Protein AF-A0A2T0Q2G3-F1 (afdb_monomer)

Mean predicted aligned error: 4.14 Å

Organism: NCBI:txid1144618

Radius of gyration: 13.94 Å; Cα contacts (8 Å, |Δi|>4): 185; chains: 1; bounding box: 24×49×31 Å

pLDDT: mean 91.6, std 10.69, range [41.69, 98.25]

Structure (mmCIF, N/CA/C/O backbone):
data_AF-A0A2T0Q2G3-F1
#
_entry.id   AF-A0A2T0Q2G3-F1
#
loop_
_atom_site.group_PDB
_atom_site.id
_atom_site.type_symbol
_atom_site.label_atom_id
_atom_site.label_alt_id
_atom_site.label_comp_id
_atom_site.label_asym_id
_atom_site.label_entity_id
_atom_site.label_seq_id
_atom_site.pdbx_PDB_ins_code
_atom_site.Cartn_x
_atom_site.Cartn_y
_atom_site.Cartn_z
_atom_site.occupancy
_atom_site.B_iso_or_equiv
_atom_site.auth_seq_id
_atom_site.auth_comp_id
_atom_site.auth_asym_id
_atom_site.auth_atom_id
_atom_site.pdbx_PDB_model_num
ATOM 1 N N . MET A 1 1 ? -7.694 -0.678 -6.037 1.00 78.94 1 MET A N 1
ATOM 2 C CA . MET A 1 1 ? -6.410 -0.050 -6.455 1.00 78.94 1 MET A CA 1
ATOM 3 C C . MET A 1 1 ? -6.691 1.153 -7.350 1.00 78.94 1 MET A C 1
ATOM 5 O O . MET A 1 1 ? -7.475 1.009 -8.280 1.00 78.94 1 MET A O 1
ATOM 9 N N . HIS A 1 2 ? -6.082 2.312 -7.071 1.00 88.56 2 HIS A N 1
ATOM 10 C CA . HIS A 1 2 ? -6.326 3.569 -7.797 1.00 88.56 2 HIS A CA 1
ATOM 11 C C . HIS A 1 2 ? -5.778 3.535 -9.243 1.00 88.56 2 HIS A C 1
ATOM 13 O O . HIS A 1 2 ? -4.762 2.897 -9.516 1.00 88.56 2 HIS A O 1
ATOM 19 N N . SER A 1 3 ? -6.413 4.235 -10.189 1.00 91.62 3 SER A N 1
ATOM 20 C CA . SER A 1 3 ? -6.002 4.227 -11.609 1.00 91.62 3 SER A CA 1
ATOM 21 C C . SER A 1 3 ? -4.591 4.789 -11.825 1.00 91.62 3 SER A C 1
ATOM 23 O O . SER A 1 3 ? -3.800 4.214 -12.572 1.00 91.62 3 SER A O 1
ATOM 25 N N . LEU A 1 4 ? -4.239 5.866 -11.114 1.00 93.94 4 LEU A N 1
ATOM 26 C CA . LEU A 1 4 ? -2.897 6.459 -11.162 1.00 93.94 4 LEU A CA 1
ATOM 27 C C . LEU A 1 4 ? -1.793 5.505 -10.682 1.00 93.94 4 LEU A C 1
A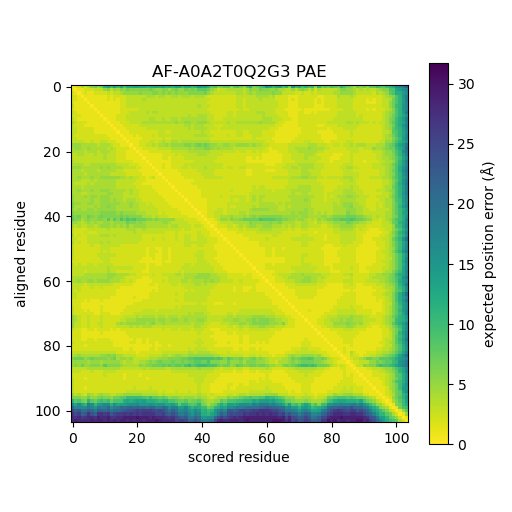TOM 29 O O . LEU A 1 4 ? -0.730 5.481 -11.294 1.00 93.94 4 LEU A O 1
ATOM 33 N N . SER A 1 5 ? -2.037 4.668 -9.667 1.00 94.69 5 SER A N 1
ATOM 34 C CA . SER A 1 5 ? -1.025 3.697 -9.226 1.00 94.69 5 SER A CA 1
ATOM 35 C C . SER A 1 5 ? -0.841 2.562 -10.236 1.00 94.69 5 SER A C 1
ATOM 37 O O . SER A 1 5 ? 0.281 2.125 -10.48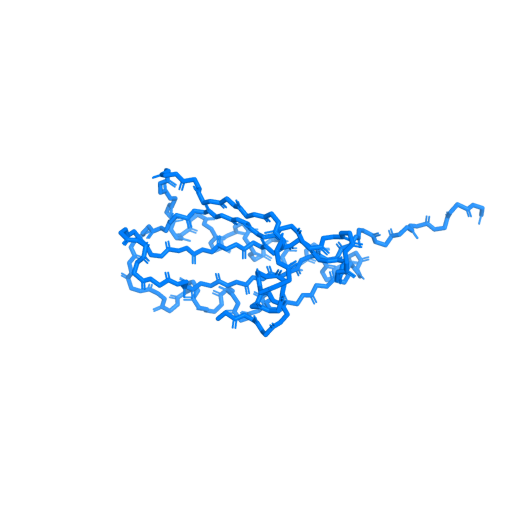2 1.00 94.69 5 SER A O 1
ATOM 39 N N . ARG A 1 6 ? -1.918 2.142 -10.916 1.00 94.88 6 ARG A N 1
ATOM 40 C CA . ARG A 1 6 ? -1.828 1.208 -12.050 1.00 94.88 6 ARG A CA 1
ATOM 41 C C . ARG A 1 6 ? -1.045 1.806 -13.222 1.00 94.88 6 ARG A C 1
ATOM 43 O O . ARG A 1 6 ? -0.218 1.116 -13.818 1.00 94.88 6 ARG A O 1
ATOM 50 N N . SER A 1 7 ? -1.297 3.076 -13.545 1.00 96.19 7 SER A N 1
ATOM 51 C CA . SER A 1 7 ? -0.559 3.797 -14.590 1.00 96.19 7 SER A CA 1
ATOM 52 C C . SER A 1 7 ? 0.927 3.903 -14.247 1.00 96.19 7 SER A C 1
ATOM 54 O O . SER A 1 7 ? 1.759 3.623 -15.103 1.00 96.19 7 SER A O 1
ATOM 56 N N . ALA A 1 8 ? 1.259 4.228 -12.995 1.00 96.56 8 ALA A N 1
ATOM 57 C CA . ALA A 1 8 ? 2.632 4.287 -12.504 1.00 96.56 8 ALA A CA 1
ATOM 58 C C . ALA A 1 8 ? 3.375 2.957 -12.681 1.00 96.56 8 ALA A C 1
ATOM 60 O O . ALA A 1 8 ? 4.452 2.929 -13.272 1.00 96.56 8 ALA A O 1
ATOM 61 N N . LEU A 1 9 ? 2.775 1.845 -12.240 1.00 95.31 9 LEU A N 1
ATOM 62 C CA . LEU A 1 9 ? 3.349 0.509 -12.437 1.00 95.31 9 LEU A CA 1
ATOM 63 C C . LEU A 1 9 ? 3.570 0.193 -13.919 1.00 95.31 9 LEU A C 1
ATOM 65 O O . LEU A 1 9 ? 4.639 -0.275 -14.297 1.00 95.31 9 LEU A O 1
ATOM 69 N N . SER A 1 10 ? 2.584 0.500 -14.765 1.00 97.00 10 SER A N 1
ATOM 70 C CA . SER A 1 10 ? 2.673 0.262 -16.215 1.00 97.00 10 SER A CA 1
ATOM 71 C C . SER A 1 10 ? 3.765 1.108 -16.881 1.00 97.00 10 SER A C 1
ATOM 73 O O . SER A 1 10 ? 4.326 0.706 -17.893 1.00 97.00 10 SER A O 1
ATOM 75 N N . ALA A 1 11 ? 4.081 2.270 -16.305 1.00 96.44 11 ALA A N 1
ATOM 76 C CA . ALA A 1 11 ? 5.153 3.156 -16.746 1.00 96.44 11 ALA A CA 1
ATOM 77 C C . ALA A 1 11 ? 6.533 2.798 -16.156 1.00 96.44 11 ALA A C 1
ATOM 79 O O . ALA A 1 11 ? 7.490 3.539 -16.371 1.00 96.44 11 ALA A O 1
ATOM 80 N N . GLY A 1 12 ? 6.649 1.691 -15.412 1.00 97.25 12 GLY A N 1
ATOM 81 C CA . GLY A 1 12 ? 7.916 1.221 -14.847 1.00 97.25 12 GLY A CA 1
ATOM 82 C C . GLY A 1 12 ? 8.320 1.892 -13.533 1.00 97.25 12 GLY A C 1
ATOM 83 O O . GLY A 1 12 ? 9.504 1.909 -13.201 1.00 97.25 12 GLY A O 1
ATOM 84 N N . ALA A 1 13 ? 7.369 2.458 -12.781 1.00 97.75 13 ALA A N 1
ATOM 85 C CA . ALA A 1 13 ? 7.655 3.005 -11.457 1.00 97.75 13 ALA A CA 1
ATOM 86 C C . ALA A 1 13 ? 8.234 1.934 -10.514 1.00 97.75 13 ALA A C 1
ATOM 88 O O . ALA A 1 13 ? 7.782 0.786 -10.496 1.00 97.75 13 ALA A O 1
ATOM 89 N N . THR A 1 14 ? 9.211 2.329 -9.694 1.00 97.81 14 THR A N 1
ATOM 90 C CA . THR A 1 14 ? 9.801 1.456 -8.673 1.00 97.81 14 THR A CA 1
ATOM 91 C C . THR A 1 14 ? 8.734 1.041 -7.668 1.00 97.81 14 THR A C 1
ATOM 93 O O . THR A 1 14 ? 7.969 1.878 -7.192 1.00 97.81 14 THR A O 1
ATOM 96 N N . TYR A 1 15 ? 8.709 -0.234 -7.295 1.00 97.44 15 TYR A N 1
ATOM 97 C CA . TYR A 1 15 ? 7.803 -0.744 -6.275 1.00 97.44 15 TYR A CA 1
ATOM 98 C C . TYR A 1 15 ? 8.508 -1.761 -5.381 1.00 97.44 15 TYR A C 1
ATOM 100 O O . TYR A 1 15 ? 9.495 -2.381 -5.776 1.00 97.44 15 TYR A O 1
ATOM 108 N N . GLN A 1 16 ? 7.984 -1.934 -4.172 1.00 97.69 16 GLN A N 1
ATOM 109 C CA . GLN A 1 16 ? 8.424 -2.967 -3.241 1.00 97.69 16 GLN A CA 1
ATOM 110 C C . GLN A 1 16 ? 7.263 -3.348 -2.332 1.00 97.69 16 GLN A C 1
ATOM 112 O O . GLN A 1 16 ? 6.499 -2.485 -1.910 1.00 97.69 16 GLN A O 1
ATOM 117 N N . VAL A 1 17 ? 7.150 -4.631 -2.004 1.00 96.94 17 VAL A N 1
ATOM 118 C CA . VAL A 1 17 ? 6.283 -5.127 -0.933 1.00 96.94 17 VAL A CA 1
ATOM 119 C C . VAL A 1 17 ? 7.181 -5.851 0.056 1.00 96.94 17 VAL A C 1
ATOM 121 O O . VAL A 1 17 ? 7.984 -6.697 -0.341 1.00 96.94 17 VAL A O 1
ATOM 124 N N . TRP A 1 18 ? 7.095 -5.478 1.326 1.00 96.31 18 TRP A N 1
ATOM 125 C CA . TRP A 1 18 ? 7.858 -6.134 2.380 1.00 96.31 18 TRP A CA 1
ATOM 126 C C . TRP A 1 18 ? 7.164 -7.442 2.783 1.00 96.31 18 TRP A C 1
ATOM 128 O O . TRP A 1 18 ? 5.93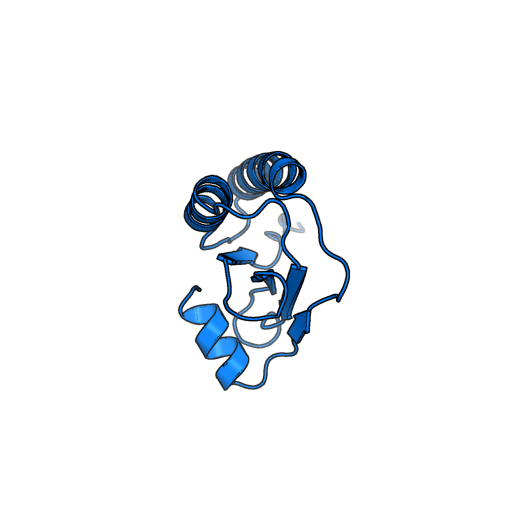4 -7.486 2.790 1.00 96.31 18 TRP A O 1
ATOM 138 N N . PRO A 1 19 ? 7.921 -8.508 3.103 1.00 92.62 19 PRO A N 1
ATOM 139 C CA . PRO A 1 19 ? 7.354 -9.824 3.408 1.00 92.62 19 PRO A CA 1
ATOM 140 C C . PRO A 1 19 ? 6.730 -9.909 4.808 1.00 92.62 19 PRO A C 1
ATOM 142 O O . PRO A 1 19 ? 6.029 -10.872 5.104 1.00 92.62 19 PRO A O 1
ATOM 145 N N . GLU A 1 20 ? 6.991 -8.929 5.672 1.00 95.75 20 GLU A N 1
ATOM 146 C CA . GLU A 1 20 ? 6.431 -8.874 7.018 1.00 95.75 20 GLU A CA 1
ATOM 147 C C . GLU A 1 20 ? 4.991 -8.354 6.985 1.00 95.75 20 GLU A C 1
ATOM 149 O O . GLU A 1 20 ? 4.678 -7.332 6.365 1.00 95.75 20 GLU A O 1
ATOM 154 N N . THR A 1 21 ? 4.108 -9.081 7.661 1.00 97.06 21 THR A N 1
ATOM 155 C CA . THR A 1 21 ? 2.702 -8.720 7.792 1.00 97.06 21 THR A CA 1
ATOM 156 C C . THR A 1 21 ? 2.481 -7.775 8.966 1.00 97.06 21 THR A C 1
ATOM 158 O O . THR A 1 21 ? 3.139 -7.882 9.997 1.00 97.06 21 THR A O 1
ATOM 161 N N . VAL A 1 22 ? 1.504 -6.881 8.834 1.00 96.81 22 VAL A N 1
ATOM 162 C CA . VAL A 1 22 ? 1.118 -5.924 9.871 1.00 96.81 22 VAL A CA 1
ATOM 163 C C . VAL A 1 22 ? -0.375 -6.059 10.188 1.00 96.81 22 VAL A C 1
ATOM 165 O O . VAL A 1 22 ? -1.182 -6.107 9.250 1.00 96.81 22 VAL A O 1
ATOM 168 N N . PRO A 1 23 ? -0.768 -6.030 11.478 1.00 97.38 23 PRO A N 1
ATOM 169 C CA . PRO A 1 23 ? -2.168 -6.099 11.871 1.00 97.38 23 PRO A CA 1
ATOM 170 C C . PRO A 1 23 ? -2.990 -4.923 11.341 1.00 97.38 23 PRO A C 1
ATOM 172 O O . PRO A 1 23 ? -2.669 -3.749 11.564 1.00 97.38 23 PRO A O 1
ATOM 175 N N . VAL A 1 24 ? -4.122 -5.235 10.716 1.00 97.19 24 VAL A N 1
ATOM 176 C CA . VAL A 1 24 ? -5.052 -4.263 10.118 1.00 97.19 24 VAL A CA 1
ATOM 177 C C . VAL A 1 24 ? -5.554 -3.252 11.149 1.00 97.19 24 VAL A C 1
ATOM 179 O O . VAL A 1 24 ? -5.619 -2.054 10.870 1.00 97.19 24 VAL A O 1
ATOM 182 N N . GLN A 1 25 ? -5.835 -3.699 12.376 1.00 94.50 25 GLN A N 1
ATOM 183 C CA . GLN A 1 25 ? -6.303 -2.828 13.462 1.00 94.50 25 GLN A CA 1
ATOM 184 C C . GLN A 1 25 ? -5.298 -1.717 13.808 1.00 94.50 25 GLN A C 1
ATOM 186 O O . GLN A 1 25 ? -5.683 -0.561 14.010 1.00 94.50 25 GLN A O 1
ATOM 191 N N . GLY A 1 26 ? -3.999 -2.034 13.808 1.00 94.00 26 GLY A N 1
ATOM 192 C CA . GLY A 1 26 ? -2.946 -1.037 14.010 1.00 94.00 26 GLY A CA 1
ATOM 193 C C . GLY A 1 26 ? -2.911 -0.014 12.872 1.00 94.00 26 GLY A C 1
ATOM 194 O O . GLY A 1 26 ? -2.779 1.192 13.104 1.00 94.00 26 GLY A O 1
ATOM 195 N N . LEU A 1 27 ? -3.114 -0.478 11.638 1.00 95.12 27 LEU A N 1
ATOM 196 C CA . LEU A 1 27 ? -3.111 0.369 10.447 1.00 95.12 27 LEU A CA 1
ATOM 197 C C . LEU A 1 27 ? -4.298 1.328 10.399 1.00 95.12 27 LEU A C 1
ATOM 199 O O . LEU A 1 27 ? -4.098 2.494 10.062 1.00 95.12 27 LEU A O 1
ATOM 203 N N . LEU A 1 28 ? -5.501 0.904 10.790 1.00 94.31 28 LEU A N 1
ATOM 204 C CA . LEU A 1 28 ? -6.678 1.782 10.816 1.00 94.31 28 LEU A CA 1
ATOM 205 C C . LEU A 1 28 ? -6.435 3.040 11.660 1.00 94.31 28 LEU A C 1
ATOM 207 O O . LEU A 1 28 ? -6.714 4.156 11.217 1.00 94.31 28 LEU A O 1
ATOM 211 N N . SER A 1 29 ? -5.837 2.878 12.842 1.00 91.44 29 SER A N 1
ATOM 212 C CA . SER A 1 29 ? -5.504 4.000 13.727 1.00 91.44 29 SER A CA 1
ATOM 213 C C . SER A 1 29 ? -4.433 4.916 13.124 1.00 91.44 29 SER A C 1
ATOM 215 O O . SER A 1 29 ? -4.566 6.146 13.140 1.00 91.44 29 SER A O 1
ATOM 217 N N . VAL A 1 30 ? -3.376 4.330 12.550 1.00 94.62 30 VAL A N 1
ATOM 218 C CA . VAL A 1 30 ? -2.277 5.073 11.913 1.00 94.62 30 VAL A CA 1
ATOM 219 C C . VAL A 1 30 ? -2.776 5.871 10.710 1.00 94.62 30 VAL A C 1
ATOM 221 O O . VAL A 1 30 ? -2.475 7.061 10.588 1.00 94.62 30 VAL A O 1
ATOM 224 N N . TYR A 1 31 ? -3.557 5.248 9.831 1.00 93.88 31 TYR A N 1
ATOM 225 C CA . TYR A 1 31 ? -3.995 5.871 8.588 1.00 93.88 31 TYR A CA 1
ATOM 226 C C . TYR A 1 31 ? -5.143 6.857 8.782 1.00 93.88 31 TYR A C 1
ATOM 228 O O . TYR A 1 31 ? -5.124 7.892 8.122 1.00 93.88 31 TYR A O 1
ATOM 236 N N . ALA A 1 32 ? -6.024 6.667 9.771 1.00 88.88 32 ALA A N 1
ATOM 237 C CA . ALA A 1 32 ? -6.978 7.705 10.175 1.00 88.88 32 ALA A CA 1
ATOM 238 C C . ALA A 1 32 ? -6.266 8.972 10.697 1.00 88.88 32 ALA A C 1
ATOM 240 O O . ALA A 1 32 ? -6.669 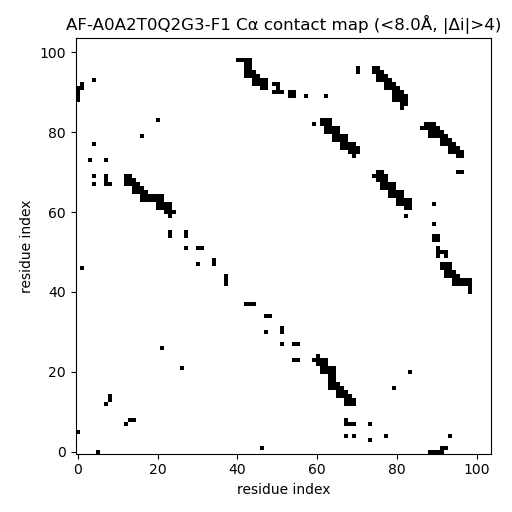10.105 10.414 1.00 88.88 32 ALA A O 1
ATOM 241 N N . ARG A 1 33 ? -5.161 8.811 11.445 1.00 91.38 33 ARG A N 1
ATOM 242 C CA . ARG A 1 33 ? -4.334 9.950 11.880 1.00 91.38 33 ARG A CA 1
ATOM 243 C C . ARG A 1 33 ? -3.626 10.614 10.699 1.00 91.38 33 ARG A C 1
ATOM 245 O O . ARG A 1 33 ? -3.602 11.845 10.634 1.00 91.38 33 ARG A O 1
ATOM 252 N N . ARG A 1 34 ? -3.052 9.825 9.785 1.00 91.00 34 ARG A N 1
ATOM 253 C CA . ARG A 1 34 ? -2.367 10.340 8.588 1.00 91.00 34 ARG A 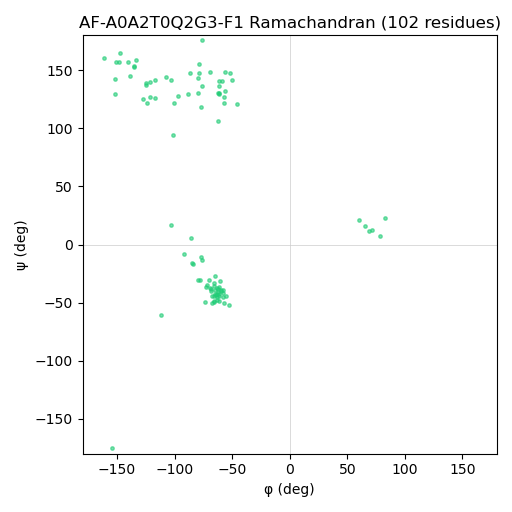CA 1
ATOM 254 C C . ARG A 1 34 ? -3.324 11.089 7.670 1.00 91.00 34 ARG A C 1
ATOM 256 O O . ARG A 1 34 ? -2.993 12.205 7.290 1.00 91.00 34 ARG A O 1
ATOM 263 N N . GLU A 1 35 ? -4.512 10.552 7.407 1.00 89.38 35 GLU A N 1
ATOM 264 C CA . GLU A 1 35 ? -5.562 11.222 6.631 1.00 89.38 35 GLU A CA 1
ATOM 265 C C . GLU A 1 35 ? -5.854 12.611 7.207 1.00 89.38 35 GLU A C 1
ATOM 267 O O . GLU A 1 35 ? -5.765 13.627 6.517 1.00 89.38 35 GLU A O 1
ATOM 272 N N . ARG A 1 36 ? -6.121 12.679 8.517 1.00 89.62 36 ARG A N 1
ATOM 273 C CA . ARG A 1 36 ? -6.392 13.947 9.200 1.00 89.62 36 ARG A CA 1
ATOM 274 C C . ARG A 1 36 ? -5.219 14.924 9.098 1.00 89.62 36 ARG A C 1
ATOM 276 O O . ARG A 1 36 ? -5.448 16.121 8.948 1.00 89.62 36 ARG A O 1
ATOM 283 N N . SER A 1 37 ? -3.983 14.435 9.196 1.00 89.81 37 SER A N 1
ATOM 284 C CA . SER A 1 37 ? -2.772 15.253 9.069 1.00 89.81 37 SER A CA 1
ATOM 285 C C . SER A 1 37 ? -2.607 15.819 7.659 1.00 89.81 37 SER A C 1
ATOM 287 O O . SER A 1 37 ? -2.396 17.017 7.507 1.00 89.81 37 SER A O 1
ATOM 289 N N . VAL A 1 38 ? -2.742 14.970 6.642 1.00 88.00 38 VAL A N 1
ATOM 290 C CA . VAL A 1 38 ? -2.617 15.325 5.222 1.00 88.00 38 VAL A CA 1
ATOM 291 C C . VAL A 1 38 ? -3.699 16.323 4.812 1.00 88.00 38 VAL A C 1
ATOM 293 O O . VAL A 1 38 ? -3.407 17.333 4.175 1.00 88.00 38 VAL A O 1
ATOM 296 N N . ARG A 1 39 ? -4.939 16.112 5.271 1.00 86.06 39 ARG A N 1
ATOM 297 C CA . ARG A 1 39 ? -6.038 17.059 5.059 1.00 86.06 39 ARG A CA 1
ATOM 298 C C . ARG A 1 39 ? -5.752 18.419 5.698 1.00 86.06 39 ARG A C 1
ATOM 300 O O . ARG A 1 39 ? -6.015 19.446 5.086 1.00 86.06 39 ARG A O 1
ATOM 307 N N . ARG A 1 40 ? -5.210 18.439 6.921 1.00 88.25 40 ARG A N 1
ATOM 308 C CA . ARG A 1 40 ? -4.873 19.685 7.634 1.00 88.25 40 ARG A CA 1
ATOM 309 C C . ARG A 1 40 ? -3.714 20.446 6.993 1.00 88.25 40 ARG A C 1
ATOM 311 O O . ARG A 1 40 ? -3.759 21.668 6.969 1.00 88.25 40 ARG A O 1
ATOM 318 N N . SER A 1 41 ? -2.693 19.755 6.489 1.00 87.00 41 SER A N 1
ATOM 319 C CA . SER A 1 41 ? -1.560 20.398 5.807 1.00 87.00 41 SER A CA 1
ATOM 320 C C . SER A 1 41 ? -1.892 20.838 4.376 1.00 87.00 41 SER A C 1
ATOM 322 O O . SER A 1 41 ? -1.103 21.539 3.743 1.00 87.00 41 SER A O 1
ATOM 324 N N . GLY A 1 42 ? -3.044 20.415 3.844 1.00 86.31 42 GLY A N 1
ATOM 325 C CA . GLY A 1 42 ? -3.410 20.600 2.442 1.00 86.31 42 GLY A CA 1
ATOM 326 C C . GLY A 1 42 ? -2.499 19.831 1.485 1.00 86.31 42 GLY A C 1
ATOM 327 O O . GLY A 1 42 ? -2.459 20.147 0.302 1.00 86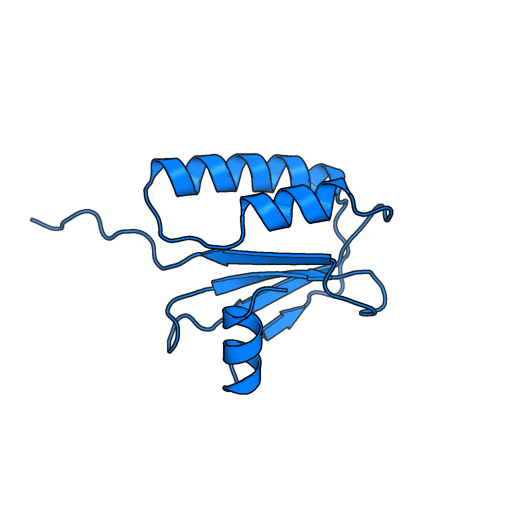.31 42 GLY A O 1
ATOM 328 N N . GLN A 1 43 ? -1.722 18.862 1.975 1.00 88.75 43 GLN A N 1
ATOM 329 C CA . GLN A 1 43 ? -0.882 18.037 1.118 1.00 88.75 43 GLN A CA 1
ATOM 330 C C . GLN A 1 43 ? -1.765 17.261 0.138 1.00 88.75 43 GLN A C 1
ATOM 332 O O . GLN A 1 43 ? -2.729 16.608 0.543 1.00 88.75 43 GLN A O 1
ATOM 337 N N . ASN A 1 44 ? -1.419 17.322 -1.150 1.00 90.44 44 ASN A N 1
ATOM 338 C CA . ASN A 1 44 ? -2.142 16.581 -2.177 1.00 90.44 44 ASN A CA 1
ATOM 339 C C . ASN A 1 44 ? -2.128 15.096 -1.827 1.00 90.44 44 ASN A C 1
ATOM 341 O O . ASN A 1 44 ? -1.071 14.507 -1.596 1.00 90.44 44 ASN A O 1
ATOM 345 N N . SER A 1 45 ? -3.304 14.488 -1.788 1.00 93.31 45 SER A N 1
ATOM 346 C CA . SER A 1 45 ? -3.440 13.059 -1.570 1.00 93.31 45 SER A CA 1
ATOM 347 C C . SER A 1 45 ? -4.684 12.523 -2.245 1.00 93.31 45 SER A C 1
ATOM 349 O O . SER A 1 45 ? -5.614 13.272 -2.538 1.00 93.31 45 SER A O 1
ATOM 351 N N . ILE A 1 46 ? -4.666 11.224 -2.515 1.00 94.69 46 ILE A N 1
ATOM 352 C CA . ILE A 1 46 ? -5.723 10.519 -3.232 1.00 94.69 46 ILE A CA 1
ATOM 353 C C . ILE A 1 46 ? -5.988 9.169 -2.572 1.00 94.69 46 ILE A C 1
ATOM 355 O O . ILE A 1 46 ? -5.060 8.521 -2.081 1.00 94.69 46 ILE A O 1
ATOM 359 N N . GLY A 1 47 ? -7.246 8.734 -2.566 1.00 93.75 47 GLY A N 1
ATOM 360 C CA . GLY A 1 47 ? -7.623 7.396 -2.109 1.00 93.75 47 GLY A CA 1
ATOM 361 C C . GLY A 1 47 ? -7.525 7.159 -0.598 1.00 93.75 47 GLY A C 1
ATOM 362 O O . GLY A 1 47 ? -7.525 6.006 -0.184 1.00 93.75 47 GLY A O 1
ATOM 363 N N . PHE A 1 48 ? -7.359 8.192 0.240 1.00 92.81 48 PHE A N 1
ATOM 364 C CA . PHE A 1 48 ? -7.191 8.001 1.690 1.00 92.81 48 PHE A CA 1
ATOM 365 C C . PHE A 1 48 ? -8.454 7.464 2.361 1.00 92.81 48 PHE A C 1
ATOM 367 O O . PHE A 1 48 ? -8.370 6.493 3.113 1.00 92.81 48 PHE A O 1
ATOM 374 N N . ALA A 1 49 ? -9.600 8.094 2.101 1.00 90.00 49 ALA A N 1
ATOM 375 C CA . ALA A 1 49 ? -10.866 7.705 2.710 1.00 90.00 49 ALA A CA 1
ATOM 376 C C . ALA A 1 49 ? -11.270 6.298 2.249 1.00 90.00 49 ALA A C 1
ATOM 378 O O . ALA A 1 49 ? -11.637 5.455 3.065 1.00 90.00 49 ALA A O 1
ATOM 379 N N . GLU A 1 50 ? -11.104 6.027 0.954 1.00 93.81 50 GLU A N 1
ATOM 380 C CA . GLU A 1 50 ? -11.340 4.728 0.334 1.00 93.81 50 GLU A CA 1
ATOM 381 C C . GLU A 1 50 ? -10.422 3.663 0.935 1.00 93.81 50 GLU A C 1
ATOM 383 O O . GLU A 1 50 ? -10.906 2.639 1.393 1.00 93.81 50 GLU A O 1
ATOM 388 N N . ALA A 1 51 ? -9.115 3.924 1.051 1.00 95.06 51 ALA A N 1
ATOM 389 C CA . ALA A 1 51 ? -8.177 2.967 1.635 1.00 95.06 51 ALA A CA 1
ATOM 390 C C . ALA A 1 51 ? -8.469 2.653 3.110 1.00 95.06 51 ALA A C 1
ATOM 392 O O . ALA A 1 51 ? -8.302 1.511 3.535 1.00 95.06 51 ALA A O 1
ATOM 393 N N . VAL A 1 52 ? -8.897 3.642 3.904 1.00 93.50 52 VAL A N 1
ATOM 394 C CA . VAL A 1 52 ? -9.304 3.409 5.300 1.00 93.50 52 VAL A CA 1
ATOM 395 C C . VAL A 1 52 ? -10.602 2.602 5.360 1.00 93.50 52 VAL A C 1
ATOM 397 O O . VAL A 1 52 ? -10.729 1.749 6.239 1.00 93.50 52 VAL A O 1
ATOM 400 N N . SER A 1 53 ? -11.544 2.837 4.441 1.00 94.50 53 SER A N 1
ATOM 401 C CA . SER A 1 53 ? -12.768 2.034 4.342 1.00 94.50 53 SER A CA 1
ATOM 402 C C . SER A 1 53 ? -12.459 0.594 3.932 1.00 94.50 53 SER A C 1
ATOM 404 O O . SER A 1 53 ? -12.851 -0.331 4.634 1.00 94.50 53 SER A O 1
ATOM 406 N N . ASP A 1 54 ? -11.668 0.401 2.876 1.00 96.19 54 ASP A N 1
ATOM 407 C CA . ASP A 1 54 ? -11.272 -0.916 2.370 1.00 96.19 54 ASP A CA 1
ATOM 408 C C . ASP A 1 54 ? -10.546 -1.742 3.445 1.00 96.19 54 ASP A C 1
ATOM 410 O O . ASP A 1 54 ? -10.809 -2.933 3.609 1.00 96.19 54 ASP A O 1
ATOM 414 N N . LEU A 1 55 ? -9.657 -1.112 4.225 1.00 96.06 55 LEU A N 1
ATOM 415 C CA . LEU A 1 55 ? -8.994 -1.762 5.362 1.00 96.06 55 LEU A CA 1
ATOM 416 C C . LEU A 1 55 ? -9.971 -2.128 6.484 1.00 96.06 55 LEU A C 1
ATOM 418 O O . LEU A 1 55 ? -9.752 -3.120 7.170 1.00 96.06 55 LEU A O 1
ATOM 422 N N . ARG A 1 56 ? -11.026 -1.338 6.699 1.00 95.75 56 ARG A N 1
ATOM 423 C CA . ARG A 1 56 ? -12.041 -1.615 7.726 1.00 95.75 56 ARG A CA 1
ATOM 424 C C . ARG A 1 56 ? -12.943 -2.779 7.323 1.00 95.75 56 ARG A C 1
ATOM 426 O O . ARG A 1 56 ? -13.329 -3.566 8.183 1.00 95.75 56 ARG A O 1
ATOM 433 N N . ASP A 1 57 ? -13.258 -2.877 6.038 1.00 96.75 57 ASP A N 1
ATOM 434 C CA . ASP A 1 57 ? -14.143 -3.907 5.493 1.00 96.75 57 ASP A CA 1
ATOM 435 C C . ASP A 1 57 ? -13.409 -5.225 5.203 1.00 96.75 57 ASP A C 1
ATOM 437 O O . ASP A 1 57 ? -14.031 -6.285 5.072 1.00 96.75 57 ASP A O 1
ATOM 441 N N . TYR A 1 58 ? -12.076 -5.185 5.144 1.00 97.00 58 TYR A N 1
ATOM 442 C CA . TYR A 1 58 ? -11.245 -6.365 4.976 1.00 97.00 58 TYR A CA 1
ATOM 443 C C . TYR A 1 58 ? -11.413 -7.357 6.139 1.00 97.00 58 TYR A C 1
ATOM 445 O O . TYR A 1 58 ? -11.324 -7.012 7.314 1.00 97.00 58 TYR A O 1
ATOM 453 N N . ARG A 1 59 ? -11.662 -8.626 5.792 1.00 95.19 59 ARG A N 1
ATOM 454 C CA . ARG A 1 59 ? -11.939 -9.705 6.754 1.00 95.19 59 ARG A CA 1
ATOM 455 C C . ARG A 1 59 ? -10.692 -10.380 7.327 1.00 95.19 59 ARG A C 1
ATOM 457 O O . ARG A 1 59 ? -10.816 -11.095 8.315 1.00 95.19 59 ARG A O 1
ATOM 464 N N . GLY A 1 60 ? -9.523 -10.190 6.716 1.00 95.19 60 GLY A N 1
ATOM 465 C CA . GLY A 1 60 ? -8.269 -10.731 7.242 1.00 95.19 60 GLY A CA 1
ATOM 466 C C . GLY A 1 60 ? -7.720 -9.896 8.400 1.00 95.19 60 GLY A C 1
AT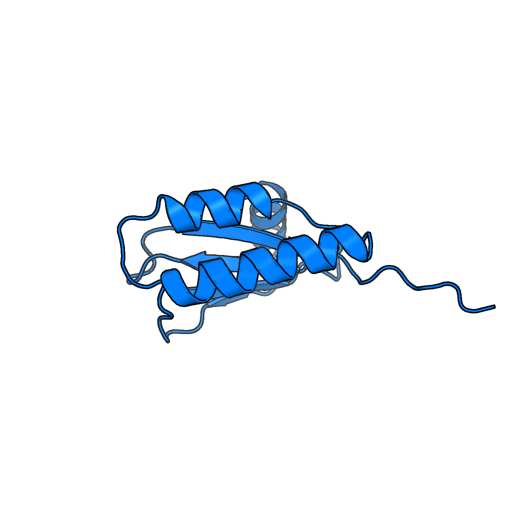OM 467 O O . GLY A 1 60 ? -8.010 -8.706 8.518 1.00 95.19 60 GLY A O 1
ATOM 468 N N . SER A 1 61 ? -6.911 -10.521 9.256 1.00 95.88 61 SER A N 1
ATOM 469 C CA . SER A 1 61 ? -6.289 -9.863 10.413 1.00 95.88 61 SER A CA 1
ATOM 470 C C . SER A 1 61 ? -5.065 -9.030 10.044 1.00 95.88 61 SER A C 1
ATOM 472 O O . SER A 1 61 ? -4.802 -8.010 10.683 1.00 95.88 61 SER A O 1
ATOM 474 N N . ASP A 1 62 ? -4.348 -9.439 8.997 1.00 97.69 62 ASP A N 1
ATOM 475 C CA . ASP A 1 62 ? -3.047 -8.895 8.631 1.00 97.69 62 ASP A CA 1
ATOM 476 C C . ASP A 1 62 ? -2.939 -8.620 7.130 1.00 97.69 62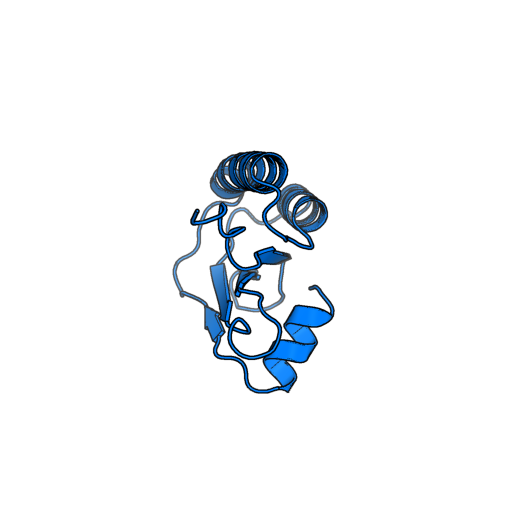 ASP A C 1
ATOM 478 O O . ASP A 1 62 ? -3.601 -9.250 6.297 1.00 97.69 62 ASP A O 1
ATOM 482 N N . VAL A 1 63 ? -2.073 -7.667 6.793 1.00 98.12 63 VAL A N 1
ATOM 483 C CA . VAL A 1 63 ? -1.710 -7.304 5.418 1.00 98.12 63 VAL A CA 1
ATOM 484 C C . VAL A 1 63 ? -0.204 -7.139 5.297 1.00 98.12 63 VAL A C 1
ATOM 486 O O . VAL A 1 63 ? 0.468 -6.750 6.248 1.00 98.12 63 VAL A O 1
ATOM 489 N N . LEU A 1 64 ? 0.330 -7.368 4.106 1.00 98.12 64 LEU A N 1
ATOM 490 C CA . LEU A 1 64 ? 1.661 -6.908 3.738 1.00 98.12 64 LEU A CA 1
ATOM 491 C C . LEU A 1 64 ? 1.599 -5.423 3.378 1.00 98.12 64 LEU A C 1
ATOM 493 O O . LEU A 1 64 ? 0.611 -4.931 2.821 1.00 98.12 64 LEU A O 1
ATOM 497 N N . ILE A 1 65 ? 2.682 -4.711 3.660 1.00 97.50 65 ILE A N 1
ATOM 498 C CA . ILE A 1 65 ? 2.839 -3.303 3.305 1.00 97.50 65 ILE A CA 1
ATOM 499 C C . ILE A 1 65 ? 3.751 -3.216 2.085 1.00 97.50 65 ILE A C 1
ATOM 501 O O . ILE A 1 65 ? 4.733 -3.944 1.967 1.00 97.50 65 ILE A O 1
ATOM 505 N N . GLY A 1 66 ? 3.447 -2.300 1.174 1.00 97.38 66 GLY A N 1
ATOM 506 C CA . GLY A 1 66 ? 4.335 -1.995 0.062 1.00 97.38 66 GLY A CA 1
ATOM 507 C C . GLY A 1 66 ? 4.146 -0.592 -0.474 1.00 97.38 66 GLY A C 1
ATOM 508 O O . GLY A 1 66 ? 3.357 0.189 0.057 1.00 97.38 66 GLY A O 1
ATOM 509 N N . PHE A 1 67 ? 4.849 -0.273 -1.549 1.00 98.06 67 PHE A N 1
ATOM 510 C CA . PHE A 1 67 ? 4.727 1.013 -2.207 1.00 98.06 67 PHE A CA 1
ATOM 511 C C . PHE A 1 67 ? 4.934 0.952 -3.712 1.00 98.06 67 PHE A C 1
ATOM 513 O O . PHE A 1 67 ? 5.504 -0.004 -4.230 1.00 98.06 67 PHE A O 1
ATOM 520 N N . ILE A 1 68 ? 4.518 2.030 -4.378 1.00 98.25 68 ILE A N 1
ATOM 521 C CA . ILE A 1 68 ? 4.917 2.394 -5.741 1.00 98.25 68 ILE A CA 1
ATOM 522 C C . ILE A 1 68 ? 5.414 3.840 -5.700 1.00 98.25 68 ILE A C 1
ATOM 524 O O . ILE A 1 68 ? 4.699 4.729 -5.237 1.00 98.25 68 ILE A O 1
ATOM 528 N N . ASP A 1 69 ? 6.628 4.089 -6.175 1.00 97.88 69 ASP A N 1
ATOM 529 C CA . ASP A 1 69 ? 7.237 5.415 -6.213 1.00 97.88 69 ASP A CA 1
ATOM 530 C C . ASP A 1 69 ? 7.148 6.014 -7.620 1.00 97.88 69 ASP A C 1
ATOM 532 O O . ASP A 1 69 ? 8.008 5.790 -8.471 1.00 97.88 69 ASP A O 1
ATOM 536 N N . ASP A 1 70 ? 6.097 6.801 -7.852 1.00 97.12 70 ASP A N 1
ATOM 537 C CA . ASP A 1 70 ? 5.878 7.553 -9.092 1.00 97.12 70 ASP A CA 1
ATOM 538 C C . ASP A 1 70 ? 6.210 9.041 -8.919 1.00 97.12 70 ASP A C 1
ATOM 540 O O . ASP A 1 70 ? 5.793 9.883 -9.716 1.00 97.12 70 ASP A O 1
ATOM 544 N N . ARG A 1 71 ? 6.949 9.421 -7.867 1.00 95.56 71 ARG A N 1
ATOM 545 C CA . ARG A 1 71 ? 7.178 10.839 -7.544 1.00 95.56 71 ARG A CA 1
ATOM 546 C C . ARG A 1 71 ? 7.890 11.593 -8.663 1.00 95.56 71 ARG A C 1
ATOM 548 O O . ARG A 1 71 ? 7.627 12.774 -8.848 1.00 95.56 71 ARG A O 1
ATOM 555 N N . LYS A 1 72 ? 8.760 10.918 -9.421 1.00 93.06 72 LYS A N 1
ATOM 556 C CA . LYS A 1 72 ? 9.495 11.526 -10.543 1.00 93.06 72 LYS A CA 1
ATOM 557 C C . LYS A 1 72 ? 8.607 11.859 -11.745 1.00 93.06 72 LYS A C 1
ATOM 559 O O . LYS A 1 72 ? 8.926 12.797 -12.465 1.00 93.06 72 LYS A O 1
ATOM 564 N N . ARG A 1 73 ? 7.533 11.097 -11.977 1.00 93.31 73 ARG A N 1
ATOM 565 C CA . ARG A 1 73 ? 6.677 11.224 -13.167 1.00 93.31 73 ARG A CA 1
ATOM 566 C C . ARG A 1 73 ? 5.288 11.744 -12.809 1.00 93.31 73 ARG A C 1
ATOM 568 O O . ARG A 1 73 ? 4.891 12.790 -13.304 1.00 93.31 73 ARG A O 1
ATOM 575 N N . GLY A 1 74 ? 4.549 11.017 -11.975 1.00 91.75 74 GLY A N 1
ATOM 576 C CA . GLY A 1 74 ? 3.186 11.370 -11.569 1.00 91.75 74 GLY A CA 1
ATOM 577 C C . GLY A 1 74 ? 3.103 12.209 -10.296 1.00 91.75 74 GLY A C 1
ATOM 578 O O . GLY A 1 74 ? 2.024 12.682 -9.951 1.00 91.75 74 GLY A O 1
ATOM 579 N N . GLY A 1 75 ? 4.217 12.397 -9.583 1.00 94.31 75 GLY A N 1
ATOM 580 C CA . GLY A 1 75 ? 4.271 13.224 -8.377 1.00 94.31 75 GLY A CA 1
ATOM 581 C C . GLY A 1 75 ? 3.717 12.551 -7.122 1.00 94.31 75 GLY A C 1
ATOM 582 O O . GLY A 1 75 ? 3.622 13.208 -6.093 1.00 94.31 75 GLY A O 1
ATOM 583 N N . TYR A 1 76 ? 3.382 11.259 -7.169 1.00 96.50 76 TYR A N 1
ATOM 584 C CA . TYR A 1 76 ? 2.807 10.533 -6.036 1.00 96.50 76 TYR A CA 1
ATOM 585 C C . TYR A 1 76 ? 3.703 9.394 -5.563 1.00 96.50 76 TYR A C 1
ATOM 587 O O . TYR A 1 76 ? 4.292 8.661 -6.354 1.00 96.50 76 TYR A O 1
ATOM 595 N N . TYR A 1 77 ? 3.748 9.212 -4.248 1.00 96.56 77 TYR A N 1
ATOM 596 C CA . TYR A 1 77 ? 4.150 7.960 -3.625 1.00 96.56 77 TYR A CA 1
ATOM 597 C C . TYR A 1 77 ? 2.887 7.216 -3.204 1.00 96.56 77 TYR A C 1
ATOM 599 O O . TYR A 1 77 ? 2.075 7.748 -2.442 1.00 96.56 77 TYR A O 1
ATOM 607 N N . PHE A 1 78 ? 2.705 6.004 -3.713 1.00 97.69 78 PHE A N 1
ATOM 608 C CA . PHE A 1 78 ? 1.551 5.182 -3.391 1.00 97.69 78 PHE A CA 1
ATOM 609 C C . PHE A 1 78 ? 1.895 4.201 -2.290 1.00 97.69 78 PHE A C 1
ATOM 611 O O . PHE A 1 78 ? 2.847 3.441 -2.410 1.00 97.69 78 PHE A O 1
ATOM 618 N N . GLN A 1 79 ? 1.077 4.188 -1.251 1.00 97.75 79 GLN A N 1
ATOM 619 C CA . GLN A 1 79 ? 1.085 3.172 -0.218 1.00 97.75 79 GLN A CA 1
ATOM 620 C C . GLN A 1 79 ? 0.162 2.027 -0.637 1.00 97.75 79 GLN A C 1
ATOM 622 O O . GLN A 1 79 ? -1.003 2.256 -0.969 1.00 97.75 79 GLN A O 1
ATOM 627 N N . LEU A 1 80 ? 0.677 0.803 -0.575 1.00 97.81 80 LEU A N 1
ATOM 628 C CA . LEU A 1 80 ? -0.059 -0.429 -0.829 1.00 97.81 80 LEU A CA 1
ATOM 629 C C . LEU A 1 80 ? -0.304 -1.191 0.471 1.00 97.81 80 LEU A C 1
ATOM 631 O O . LEU A 1 80 ? 0.568 -1.236 1.344 1.00 97.81 80 LEU A O 1
ATOM 635 N N . PHE A 1 81 ? -1.469 -1.827 0.540 1.00 97.75 81 PHE A N 1
ATOM 636 C CA . PHE A 1 81 ? -1.807 -2.858 1.513 1.00 97.75 81 PHE A CA 1
ATOM 637 C C . PHE A 1 81 ? -2.239 -4.090 0.735 1.00 97.75 81 PHE A C 1
ATOM 639 O O . PHE A 1 81 ? -3.151 -4.012 -0.093 1.00 97.75 81 PHE A O 1
ATOM 646 N N . VAL A 1 82 ? -1.559 -5.204 0.954 1.00 97.75 82 VAL A N 1
ATOM 647 C CA . VAL A 1 82 ? -1.691 -6.411 0.138 1.00 97.75 82 VAL A CA 1
ATOM 648 C C . VAL A 1 82 ? -2.117 -7.562 1.032 1.00 97.75 82 VAL A C 1
ATOM 650 O O . VAL A 1 82 ? -1.648 -7.688 2.159 1.00 97.75 82 VAL A O 1
ATOM 653 N N . GLU A 1 83 ? -3.021 -8.396 0.541 1.00 96.69 83 GLU A N 1
ATOM 654 C CA . GLU A 1 83 ? -3.397 -9.625 1.232 1.00 96.69 83 GLU A CA 1
ATOM 655 C C . GLU A 1 83 ? -2.163 -10.540 1.363 1.00 96.69 83 GLU A C 1
ATOM 657 O O . GLU A 1 83 ? -1.363 -10.619 0.417 1.00 96.69 83 GLU A O 1
ATOM 662 N N . PRO A 1 84 ? -1.973 -11.231 2.504 1.00 92.88 84 PRO A N 1
ATOM 663 C CA . PRO A 1 84 ? -0.963 -12.278 2.614 1.00 92.88 84 PRO A CA 1
ATOM 664 C C . PRO A 1 84 ? -1.112 -13.290 1.464 1.00 92.88 84 PRO A C 1
ATOM 666 O O . PRO A 1 84 ? -2.212 -13.513 0.967 1.00 92.88 84 PRO A O 1
ATOM 669 N N . ALA A 1 85 ? -0.004 -13.874 1.004 1.00 89.81 85 ALA A N 1
ATOM 670 C CA . ALA A 1 85 ? 0.077 -14.666 -0.237 1.00 89.81 85 ALA A CA 1
ATOM 671 C C . ALA A 1 85 ? -0.085 -13.877 -1.556 1.00 89.81 85 ALA A C 1
ATOM 673 O O . ALA A 1 85 ? -0.184 -14.486 -2.619 1.00 89.81 85 ALA A O 1
ATOM 674 N N . PHE A 1 86 ? -0.046 -12.538 -1.518 1.00 88.19 86 PHE A N 1
ATOM 675 C CA . PHE A 1 86 ? -0.026 -11.667 -2.705 1.00 88.19 86 PHE A CA 1
ATOM 676 C C . PHE A 1 86 ? -1.243 -11.818 -3.636 1.00 88.19 86 PHE A C 1
ATOM 678 O O . PHE A 1 86 ? -1.185 -11.424 -4.801 1.00 88.19 86 PHE A O 1
ATOM 685 N N . ALA A 1 87 ? -2.362 -12.347 -3.133 1.00 87.75 87 ALA A N 1
ATOM 686 C CA . ALA A 1 87 ? -3.538 -12.640 -3.950 1.00 87.75 87 ALA A CA 1
ATOM 687 C C . ALA A 1 87 ? -4.204 -11.374 -4.517 1.00 87.75 87 ALA A C 1
ATOM 689 O O . ALA A 1 87 ? -4.697 -11.377 -5.647 1.00 87.75 87 ALA A O 1
ATOM 690 N N . ARG A 1 88 ? -4.210 -10.271 -3.754 1.00 93.31 88 ARG A N 1
ATOM 691 C CA . ARG A 1 88 ? -4.771 -8.985 -4.194 1.00 93.31 88 ARG A CA 1
ATOM 692 C C . ARG A 1 88 ? -4.269 -7.798 -3.379 1.00 93.31 88 ARG A C 1
ATOM 694 O O . ARG A 1 88 ? -3.857 -7.923 -2.227 1.00 93.31 88 ARG A O 1
ATOM 701 N N . ILE A 1 89 ? -4.418 -6.613 -3.963 1.00 96.19 89 ILE A N 1
ATOM 702 C CA . ILE A 1 89 ? -4.318 -5.342 -3.240 1.00 96.19 89 ILE A CA 1
ATOM 703 C C . ILE A 1 89 ? -5.615 -5.133 -2.450 1.00 96.19 89 ILE A C 1
ATOM 705 O O . ILE A 1 89 ? -6.684 -5.026 -3.051 1.00 96.19 89 ILE A O 1
ATOM 709 N N . VAL A 1 90 ? -5.510 -5.059 -1.124 1.00 97.31 90 VAL A N 1
ATOM 710 C CA . VAL A 1 90 ? -6.622 -4.750 -0.214 1.00 97.31 90 VAL A CA 1
ATOM 711 C C . VAL A 1 90 ? -6.979 -3.274 -0.310 1.00 97.31 90 VAL A C 1
ATOM 713 O O . VAL A 1 90 ? -8.136 -2.946 -0.522 1.00 97.31 90 VAL A O 1
ATOM 716 N N . ALA A 1 91 ? -5.982 -2.394 -0.211 1.00 97.12 91 ALA A N 1
ATOM 717 C CA . ALA A 1 91 ? -6.170 -0.949 -0.230 1.00 97.12 91 ALA A CA 1
ATOM 718 C C . ALA A 1 91 ? -4.967 -0.243 -0.875 1.00 97.12 91 ALA A C 1
ATOM 720 O O . ALA A 1 91 ? -3.856 -0.779 -0.930 1.00 97.12 91 ALA A O 1
ATOM 721 N N . CYS A 1 92 ? -5.183 0.969 -1.386 1.00 97.69 92 CYS A N 1
ATOM 722 C CA . CYS A 1 92 ? -4.143 1.777 -2.020 1.00 97.69 92 CYS A CA 1
ATOM 723 C C . CYS A 1 92 ? -4.461 3.264 -1.867 1.00 97.69 92 CYS A C 1
ATOM 725 O O . CYS A 1 92 ? -5.540 3.694 -2.263 1.00 97.69 92 CYS A O 1
ATOM 727 N N . LEU A 1 93 ? -3.494 4.050 -1.401 1.00 97.06 93 LEU A N 1
ATOM 728 C CA . LEU A 1 93 ? -3.592 5.512 -1.319 1.00 97.06 93 LEU A CA 1
ATOM 729 C C . LEU A 1 93 ? -2.330 6.165 -1.872 1.00 97.06 93 LEU A C 1
ATOM 731 O O . LEU A 1 93 ? -1.287 5.522 -1.948 1.00 97.06 93 LEU A O 1
ATOM 735 N N . GLY A 1 94 ? -2.417 7.434 -2.260 1.00 96.31 94 GLY A N 1
ATOM 736 C CA . GLY A 1 94 ? -1.298 8.212 -2.785 1.00 96.31 94 GLY A CA 1
ATOM 737 C C . GLY A 1 94 ? -1.078 9.495 -1.997 1.00 96.31 94 GLY A C 1
ATOM 738 O O . GLY A 1 94 ? -2.033 10.194 -1.660 1.00 96.31 94 GLY A O 1
ATOM 739 N N . VAL A 1 95 ? 0.185 9.827 -1.741 1.00 94.62 95 VAL A N 1
ATOM 740 C CA . VAL A 1 95 ? 0.608 11.120 -1.192 1.00 94.62 95 VAL A CA 1
ATOM 741 C C . VAL A 1 95 ? 1.493 11.840 -2.196 1.00 94.62 95 VAL A C 1
ATOM 743 O O . VAL A 1 95 ? 2.476 11.289 -2.690 1.00 94.62 95 VAL A O 1
ATOM 746 N N . GLY A 1 96 ? 1.117 13.072 -2.520 1.00 92.94 96 GLY A N 1
ATOM 747 C CA . GLY A 1 96 ? 1.937 13.987 -3.297 1.00 92.94 96 GLY A CA 1
ATOM 748 C C . GLY A 1 96 ? 3.067 14.576 -2.450 1.00 92.94 96 GLY A C 1
ATOM 749 O O . GLY A 1 96 ? 3.123 14.331 -1.237 1.00 92.94 96 GLY A O 1
ATOM 750 N N . PRO A 1 97 ? 3.969 15.378 -3.041 1.00 84.31 97 PRO A N 1
ATOM 751 C CA . PRO A 1 97 ? 4.963 16.108 -2.270 1.00 84.31 97 PRO A CA 1
ATOM 752 C C . PRO A 1 97 ? 4.276 16.979 -1.206 1.00 84.31 97 PRO A C 1
ATOM 754 O O . PRO A 1 97 ? 3.163 17.471 -1.437 1.00 84.31 97 PRO A O 1
ATOM 757 N N . PRO A 1 98 ? 4.918 17.199 -0.044 1.00 73.19 98 PRO A N 1
ATOM 758 C CA . PRO A 1 98 ? 4.460 18.211 0.895 1.00 73.19 98 PRO A CA 1
ATOM 759 C C . PRO A 1 98 ? 4.257 19.527 0.149 1.00 73.19 98 PRO A C 1
ATOM 761 O O . PRO A 1 98 ? 5.056 19.877 -0.727 1.00 73.19 98 PRO A O 1
ATOM 764 N N . ARG A 1 99 ? 3.213 20.283 0.500 1.00 68.38 99 ARG A N 1
ATOM 765 C CA . ARG A 1 99 ? 3.143 21.669 0.040 1.00 68.38 99 ARG A CA 1
ATOM 766 C C . ARG A 1 99 ? 4.415 22.359 0.530 1.00 68.38 99 ARG A C 1
ATOM 768 O O . ARG A 1 99 ? 4.691 22.353 1.728 1.00 68.38 99 ARG A O 1
ATOM 775 N N . ARG A 1 100 ? 5.211 22.916 -0.387 1.00 61.41 100 ARG A N 1
ATOM 776 C CA . ARG A 1 100 ? 6.273 23.847 -0.002 1.00 61.41 100 ARG A CA 1
ATOM 777 C C . ARG A 1 100 ? 5.561 25.034 0.637 1.00 61.41 100 ARG A C 1
ATOM 779 O O . ARG A 1 100 ? 4.904 25.792 -0.072 1.00 61.41 100 ARG A O 1
ATOM 786 N N . ASN A 1 101 ? 5.643 25.164 1.958 1.00 54.16 101 ASN A N 1
ATOM 787 C CA . ASN A 1 101 ? 5.369 26.451 2.583 1.00 54.16 101 ASN A CA 1
ATOM 788 C C . ASN A 1 101 ? 6.319 27.454 1.923 1.00 54.16 101 ASN A C 1
ATOM 790 O O . ASN A 1 10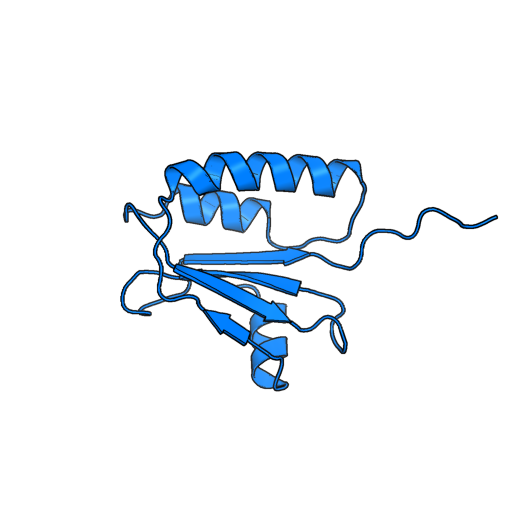1 ? 7.492 27.126 1.722 1.00 54.16 101 ASN A O 1
ATOM 794 N N . GLY A 1 102 ? 5.786 28.600 1.496 1.00 45.22 102 GLY A N 1
ATOM 795 C CA . GLY A 1 102 ? 6.555 29.638 0.821 1.00 45.22 102 GLY A CA 1
ATOM 796 C C . GLY A 1 102 ? 7.864 29.893 1.560 1.00 45.22 102 GLY A C 1
ATOM 797 O O . GLY A 1 102 ? 7.860 30.188 2.752 1.00 45.22 102 GLY A O 1
ATOM 798 N N . ALA A 1 103 ? 8.978 29.699 0.857 1.00 46.16 103 ALA A N 1
ATOM 799 C CA . ALA A 1 103 ? 10.167 30.466 1.161 1.00 46.16 103 ALA A CA 1
ATOM 800 C C . ALA A 1 103 ? 9.928 31.865 0.585 1.00 46.16 103 ALA A C 1
ATOM 802 O O . ALA A 1 103 ? 9.457 31.965 -0.555 1.00 46.16 103 ALA A O 1
ATOM 803 N N . SER A 1 104 ? 10.296 32.856 1.398 1.00 41.69 104 SER A N 1
ATOM 804 C CA . SER A 1 104 ? 10.100 34.307 1.274 1.00 41.69 104 SER A CA 1
ATOM 805 C C . SER A 1 104 ? 8.783 34.825 1.840 1.00 41.69 104 SER A C 1
ATOM 807 O O . SER A 1 104 ? 7.725 34.615 1.209 1.00 41.69 104 SER A O 1
#

Nearest PDB structures (foldseek):
  4u8u-assembly1_O  TM=6.822E-01  e=4.518E+00  Glossoscolex paulistus
  5m3l-assembly1_N  TM=6.093E-01  e=5.122E+00  Lumbricus terrestris

Sequence (104 aa):
MHSLSRSALSAGATYQVWPETVPVQGLLSVYARRERSVRRSGQNSIGFAEAVSDLRDYRGSDVLIGFIDDRKRGGYYFQLFVEPAFARIVACLGVGPPRRNGAS

Secondary structure (DSSP, 8-state):
--HHHHHHHHTT-EEEEEEEEEEHHHHHHHHHHHHHHHHHHT--EESHHHHHHHHHH--SSEEEEEEEEETTTTSEEEEEEE-GGG--EEEEEEE-PPP-----

Solvent-accessible surface area (backbone atoms only — not comparable to full-atom values): 5720 Å² total; per-residue (Å²): 115,51,71,66,60,54,49,30,53,76,70,66,35,53,66,52,68,51,92,62,69,42,53,40,74,62,46,50,59,53,49,57,50,47,47,55,49,35,62,72,67,63,29,52,64,44,46,52,70,57,25,53,47,38,54,67,70,46,85,64,66,48,26,22,44,31,39,39,50,23,50,92,80,79,38,27,40,29,46,38,31,24,35,70,90,71,81,44,70,60,24,32,30,34,40,37,62,73,64,76,72,77,82,129

Foldseek 3Di:
DDPVLVVLVVVPFDKDWDLDKDFLVVVLVVLVVVVVVCVVQVWDKFQSVVQSVLSVPDPDGIWIWMWTDCCVPPQWIKIFTAHNVRPDTSGIMITGDRPPPDDD